Protein AF-A0A662UQ79-F1 (afdb_monomer)

Secondary structure (DSSP, 8-state):
--HHHHHHHHHHHHS-TT---HHHHHHHHHHH-----SS--PPPPTTSEEEEEEEEETTTEEEEEEEETTEEEEEEEE-PPPHHHHHHHHHHHHHHHHHHSPP-

Structure (mmCIF, N/CA/C/O backbone):
data_AF-A0A662UQ79-F1
#
_entry.id   AF-A0A662UQ79-F1
#
loop_
_atom_site.group_PDB
_atom_site.id
_atom_site.type_symbol
_atom_site.label_atom_id
_atom_site.label_alt_id
_atom_site.label_comp_id
_atom_site.label_asym_id
_atom_site.label_entity_id
_atom_site.label_seq_id
_atom_site.pdbx_PDB_ins_code
_atom_site.Cartn_x
_atom_site.Cartn_y
_atom_site.Cartn_z
_atom_site.occupancy
_atom_site.B_iso_or_equiv
_atom_site.auth_seq_id
_atom_site.auth_comp_id
_atom_site.auth_asym_id
_atom_site.auth_atom_id
_atom_site.pdbx_PDB_model_num
ATOM 1 N N . MET A 1 1 ? 14.992 -8.052 27.700 1.00 47.94 1 MET A N 1
ATOM 2 C CA . MET A 1 1 ? 13.889 -8.088 28.700 1.00 47.94 1 MET A CA 1
ATOM 3 C C . MET A 1 1 ? 14.116 -7.215 29.958 1.00 47.94 1 MET A C 1
ATOM 5 O O . MET A 1 1 ? 13.520 -7.499 30.988 1.00 47.94 1 MET A O 1
ATOM 9 N N . SER A 1 2 ? 14.912 -6.126 29.915 1.00 57.00 2 SER A N 1
ATOM 10 C CA . SER A 1 2 ? 15.350 -5.411 31.145 1.00 57.00 2 SER A CA 1
ATOM 11 C C . SER A 1 2 ? 15.039 -3.897 31.204 1.00 57.00 2 SER A C 1
ATOM 13 O O . SER A 1 2 ? 14.866 -3.367 32.300 1.00 57.00 2 SER A O 1
ATOM 15 N N . SER A 1 3 ? 14.875 -3.189 30.076 1.00 57.12 3 SER A N 1
ATOM 16 C CA . SER A 1 3 ? 14.609 -1.731 30.102 1.00 57.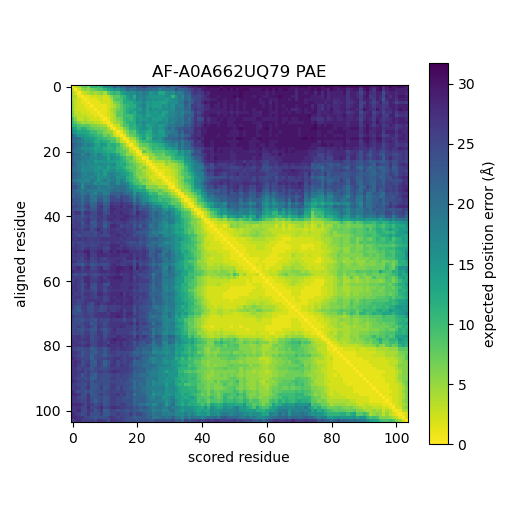12 3 SER A CA 1
ATOM 17 C C . SER A 1 3 ? 13.159 -1.359 30.417 1.00 57.12 3 SER A C 1
ATOM 19 O O . SER A 1 3 ? 12.921 -0.427 31.178 1.00 57.12 3 SER A O 1
ATOM 21 N N . LEU A 1 4 ? 12.185 -2.119 29.904 1.00 52.31 4 LEU A N 1
ATOM 22 C CA . LEU A 1 4 ? 10.759 -1.788 30.022 1.00 52.31 4 LEU A CA 1
ATOM 23 C C . LEU A 1 4 ? 10.264 -1.833 31.478 1.00 52.31 4 LEU A C 1
ATOM 25 O O . LEU A 1 4 ? 9.632 -0.897 31.957 1.00 52.31 4 LEU A O 1
ATOM 29 N N . LYS A 1 5 ? 10.640 -2.884 32.224 1.00 54.62 5 LYS A N 1
ATOM 30 C CA . LYS A 1 5 ? 10.309 -3.004 33.654 1.00 54.62 5 LYS A CA 1
ATOM 31 C C . LYS A 1 5 ? 10.949 -1.892 34.487 1.00 54.62 5 LYS A C 1
ATOM 33 O O . LYS A 1 5 ? 10.337 -1.444 35.447 1.00 54.62 5 LYS A O 1
ATOM 38 N N . LYS A 1 6 ? 12.156 -1.433 34.128 1.00 58.66 6 LYS A N 1
ATOM 39 C CA . LYS A 1 6 ? 12.847 -0.343 34.838 1.00 58.66 6 LYS A CA 1
ATOM 40 C C . LYS A 1 6 ? 12.184 1.011 34.601 1.00 58.66 6 LYS A C 1
ATOM 42 O O . LYS A 1 6 ? 12.068 1.765 35.562 1.00 58.66 6 LYS A O 1
ATOM 47 N N . LEU A 1 7 ? 11.735 1.277 33.373 1.00 57.59 7 LEU A N 1
ATOM 48 C CA . LEU A 1 7 ? 11.035 2.510 33.007 1.00 57.59 7 LEU A CA 1
ATOM 49 C C . LEU A 1 7 ? 9.655 2.574 33.678 1.00 57.59 7 LEU A C 1
ATOM 51 O O . LEU A 1 7 ? 9.351 3.528 34.385 1.00 57.59 7 LEU A O 1
ATOM 55 N N . ILE A 1 8 ? 8.871 1.496 33.571 1.00 53.38 8 ILE A N 1
ATOM 56 C CA . ILE A 1 8 ? 7.566 1.375 34.240 1.00 53.38 8 ILE A CA 1
ATOM 57 C C . ILE A 1 8 ? 7.733 1.503 35.762 1.00 53.38 8 ILE A C 1
ATOM 59 O O . ILE A 1 8 ? 6.992 2.237 36.413 1.00 53.38 8 ILE A O 1
ATOM 63 N N . ALA A 1 9 ? 8.762 0.871 36.339 1.00 56.38 9 ALA A N 1
ATOM 64 C CA . ALA A 1 9 ? 9.061 0.998 37.761 1.00 56.38 9 ALA A CA 1
ATOM 65 C C . ALA A 1 9 ? 9.595 2.383 38.158 1.00 56.38 9 ALA A C 1
ATOM 67 O O . ALA A 1 9 ? 9.458 2.746 39.320 1.00 56.38 9 ALA A O 1
ATOM 68 N N . SER A 1 10 ? 10.249 3.158 37.283 1.00 56.03 10 SER A N 1
ATOM 69 C CA . SER A 1 10 ? 10.670 4.527 37.632 1.00 56.03 10 SER A CA 1
ATOM 70 C C . SER A 1 10 ? 9.486 5.490 37.615 1.00 56.03 10 SER A C 1
ATOM 72 O O . SER A 1 10 ? 9.389 6.328 38.505 1.00 56.03 10 SER A O 1
ATOM 74 N N . ILE A 1 11 ? 8.558 5.315 36.672 1.00 55.28 11 ILE A N 1
ATOM 75 C CA . ILE A 1 11 ? 7.316 6.093 36.573 1.00 55.28 11 ILE A CA 1
ATOM 76 C C . ILE A 1 11 ? 6.410 5.801 37.780 1.00 55.28 11 ILE A C 1
ATOM 78 O O . ILE A 1 11 ? 5.938 6.723 38.442 1.00 55.28 11 ILE A O 1
ATOM 82 N N . LEU A 1 12 ? 6.247 4.522 38.138 1.00 52.44 12 LEU A N 1
ATOM 83 C CA . LEU A 1 12 ? 5.449 4.102 39.298 1.00 52.44 12 LEU A CA 1
ATOM 84 C C . LEU A 1 12 ? 6.101 4.423 40.653 1.00 52.44 12 LEU A C 1
ATOM 86 O O . LEU A 1 12 ? 5.397 4.494 41.654 1.00 52.44 12 LEU A O 1
ATOM 90 N N . ARG A 1 13 ? 7.426 4.623 40.714 1.00 52.75 13 ARG A N 1
ATOM 91 C CA . ARG A 1 13 ? 8.124 4.994 41.963 1.00 52.75 13 ARG A CA 1
ATOM 92 C C . ARG A 1 13 ? 7.977 6.468 42.337 1.00 52.75 13 ARG A C 1
ATOM 94 O O . ARG A 1 13 ? 8.180 6.793 43.500 1.00 52.75 13 ARG A O 1
ATOM 101 N N . TYR A 1 14 ? 7.635 7.339 41.387 1.00 50.75 14 TYR A N 1
ATOM 102 C CA . TYR A 1 14 ? 7.557 8.788 41.611 1.00 50.75 14 TYR A CA 1
ATOM 103 C C . TYR A 1 14 ? 6.134 9.340 41.743 1.00 50.75 14 TYR A C 1
ATOM 105 O O . TYR A 1 14 ? 5.980 10.504 42.110 1.00 50.75 14 TYR A O 1
ATOM 113 N N . ARG A 1 15 ? 5.091 8.537 41.495 1.00 50.88 15 ARG A N 1
ATOM 114 C CA . ARG A 1 15 ? 3.699 8.965 41.689 1.00 50.88 15 ARG A CA 1
ATOM 115 C C . ARG A 1 15 ? 2.979 8.071 42.698 1.00 50.88 15 ARG A C 1
ATOM 117 O O . ARG A 1 15 ? 2.899 6.865 42.471 1.00 50.88 15 ARG A O 1
ATOM 124 N N . PRO A 1 16 ? 2.430 8.632 43.791 1.00 43.28 16 PRO A N 1
ATOM 125 C CA . PRO A 1 1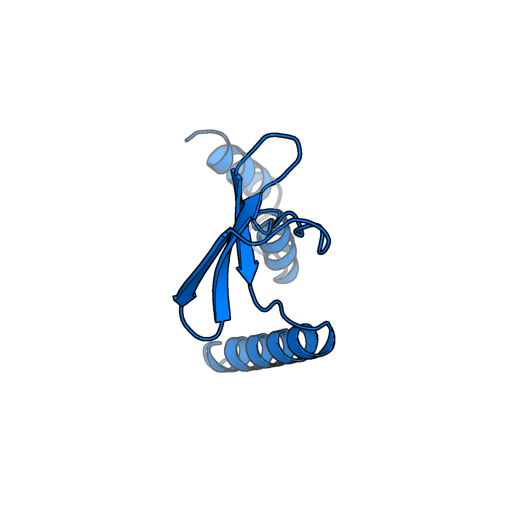6 ? 1.592 7.867 44.703 1.00 43.28 16 PRO A CA 1
ATOM 126 C C . PRO A 1 16 ? 0.383 7.305 43.942 1.00 43.28 16 PRO A C 1
ATOM 128 O O . PRO A 1 16 ? -0.248 8.008 43.142 1.00 43.28 16 PRO A O 1
ATOM 131 N N . TRP A 1 17 ? 0.083 6.023 44.181 1.00 40.84 17 TRP A N 1
ATOM 132 C CA . TRP A 1 17 ? -1.121 5.354 43.684 1.00 40.84 17 TRP A CA 1
ATOM 133 C C . TRP A 1 17 ? -2.346 6.214 44.024 1.00 40.84 17 TRP A C 1
ATOM 135 O O . TRP A 1 17 ? -2.606 6.484 45.193 1.00 40.84 17 TRP A O 1
ATOM 145 N N . GLY A 1 18 ? -3.042 6.697 42.989 1.00 50.22 18 GLY A N 1
ATOM 146 C CA . GLY A 1 18 ? -4.169 7.631 43.114 1.00 50.22 18 GLY A CA 1
ATOM 147 C C . GLY A 1 18 ? -4.067 8.921 42.285 1.00 50.22 18 GLY A C 1
ATOM 148 O O . GLY A 1 18 ? -5.003 9.708 42.300 1.00 50.22 18 GLY A O 1
ATOM 149 N N . THR A 1 19 ? -2.970 9.156 41.547 1.00 52.06 19 THR A N 1
ATOM 150 C CA . THR A 1 19 ? -2.761 10.397 40.755 1.00 52.06 19 THR A CA 1
ATOM 151 C C . THR A 1 19 ? -2.413 10.172 39.279 1.00 52.06 19 THR A C 1
ATOM 153 O O . THR A 1 19 ? -1.832 11.043 38.633 1.00 52.06 19 THR A O 1
ATOM 156 N N . ILE A 1 20 ? -2.743 9.009 38.716 1.00 52.34 20 ILE A N 1
ATOM 157 C CA . ILE A 1 20 ? -2.622 8.793 37.268 1.00 52.34 20 ILE A CA 1
ATOM 158 C C . ILE A 1 20 ? -3.902 9.343 36.642 1.00 52.34 20 ILE A C 1
ATOM 160 O O . ILE A 1 20 ? -4.974 8.773 36.842 1.00 52.34 20 ILE A O 1
ATOM 164 N N . LYS A 1 21 ? -3.811 10.482 35.948 1.00 55.84 21 LYS A N 1
ATOM 165 C CA . LYS A 1 21 ? -4.949 10.992 35.182 1.00 55.84 21 LYS A CA 1
ATOM 166 C C . LYS A 1 21 ? -5.079 10.134 33.916 1.00 55.84 21 LYS A C 1
ATOM 168 O O . LYS A 1 21 ? -4.050 9.750 33.363 1.00 55.84 21 LYS A O 1
ATOM 173 N N . PRO A 1 22 ? -6.299 9.847 33.431 1.00 51.41 22 PRO A N 1
ATOM 174 C CA . PRO A 1 22 ? -6.509 9.016 32.241 1.00 51.41 22 PRO A CA 1
ATOM 175 C C . PRO A 1 22 ? -5.662 9.447 31.028 1.00 51.41 22 PRO A C 1
ATOM 177 O O . PRO A 1 22 ? -5.090 8.599 30.350 1.00 51.41 22 PRO A O 1
ATOM 180 N N . GLY A 1 23 ? -5.470 10.760 30.841 1.00 56.41 23 GLY A N 1
ATOM 181 C CA . GLY A 1 23 ? -4.664 11.318 29.748 1.00 56.41 23 GLY A CA 1
ATOM 182 C C . GLY A 1 23 ? -3.161 11.009 29.809 1.00 56.41 23 GLY A C 1
ATOM 183 O O . GLY A 1 23 ? -2.507 10.994 28.773 1.00 56.41 23 GLY A O 1
ATOM 184 N N . ASP A 1 24 ? -2.599 10.684 30.983 1.00 58.72 24 ASP A N 1
ATOM 185 C CA . ASP A 1 24 ? -1.184 10.284 31.082 1.00 58.72 24 ASP A CA 1
ATOM 186 C C . ASP A 1 24 ? -0.954 8.903 30.438 1.00 58.72 24 ASP A C 1
ATOM 188 O O . ASP A 1 24 ? 0.132 8.609 29.932 1.00 58.72 24 ASP A O 1
ATOM 192 N N . LEU A 1 25 ? -1.977 8.040 30.460 1.00 57.12 25 LEU A N 1
ATOM 193 C CA . LEU A 1 25 ? -1.929 6.712 29.855 1.00 57.12 25 LEU A CA 1
ATOM 194 C C . LEU A 1 25 ? -2.030 6.812 28.330 1.00 57.12 25 LEU A C 1
ATOM 196 O O . LEU A 1 25 ? -1.270 6.146 27.639 1.00 57.12 25 LEU A O 1
ATOM 200 N N . GLU A 1 26 ? -2.899 7.683 27.816 1.00 58.47 26 GLU A N 1
ATOM 201 C CA . GLU A 1 26 ? -3.050 7.966 26.381 1.00 58.47 26 GLU A CA 1
ATOM 202 C C . GLU A 1 26 ? -1.783 8.594 25.787 1.00 58.47 26 GLU A C 1
ATOM 204 O O . GLU A 1 26 ? -1.314 8.160 24.734 1.00 58.47 26 GLU A O 1
ATOM 209 N N . GLU A 1 27 ? -1.155 9.545 26.490 1.00 59.94 27 GLU A N 1
ATOM 210 C CA . GLU A 1 27 ? 0.127 10.139 26.077 1.00 59.94 27 GLU A CA 1
ATOM 211 C C . GLU A 1 27 ? 1.265 9.102 26.103 1.00 59.94 27 GLU A C 1
ATOM 213 O O . GLU A 1 27 ? 2.178 9.113 25.276 1.00 59.94 27 GLU A O 1
ATOM 218 N N . THR A 1 28 ? 1.203 8.154 27.039 1.00 60.28 28 THR A N 1
ATOM 219 C CA . THR A 1 28 ? 2.182 7.067 27.134 1.00 60.28 28 THR A CA 1
ATOM 220 C C . THR A 1 28 ? 1.962 6.020 26.040 1.00 60.28 28 THR A C 1
ATOM 222 O O . THR A 1 28 ? 2.927 5.578 25.426 1.00 60.28 28 THR A O 1
ATOM 225 N N . ILE A 1 29 ? 0.714 5.649 25.744 1.00 58.25 29 ILE A N 1
ATOM 226 C CA . ILE A 1 29 ? 0.357 4.707 24.673 1.00 58.25 29 ILE A CA 1
ATOM 227 C C . ILE A 1 29 ? 0.720 5.289 23.302 1.00 58.25 29 ILE A C 1
ATOM 229 O O . ILE A 1 29 ? 1.339 4.591 22.505 1.00 58.25 29 ILE A O 1
ATOM 233 N N . SER A 1 30 ? 0.426 6.567 23.053 1.00 57.62 30 SER A N 1
ATOM 234 C CA . SER A 1 30 ? 0.789 7.260 21.805 1.00 57.62 30 SER A CA 1
ATOM 235 C C . SER A 1 30 ? 2.301 7.438 21.624 1.00 57.62 30 SER A C 1
ATOM 237 O O . SER A 1 30 ? 2.785 7.375 20.501 1.00 57.62 30 SER A O 1
ATOM 239 N N . LYS A 1 31 ? 3.077 7.586 22.709 1.00 56.91 31 LYS A N 1
ATOM 240 C CA . LYS A 1 31 ? 4.554 7.571 22.649 1.00 56.91 31 LYS A CA 1
ATOM 241 C C . LYS A 1 31 ? 5.160 6.171 22.500 1.00 56.91 31 LYS A C 1
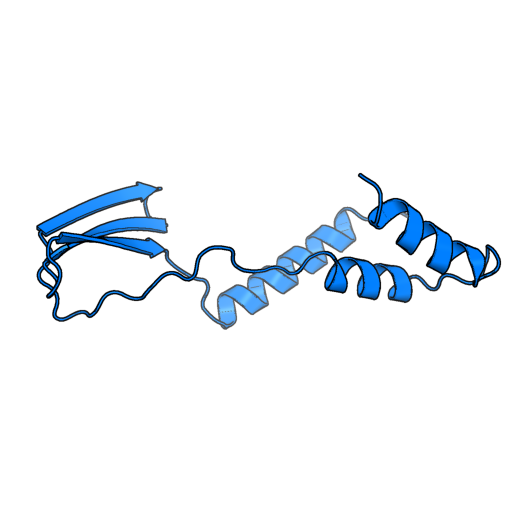ATOM 243 O O . LYS A 1 31 ? 6.288 6.058 22.032 1.00 56.91 31 LYS A O 1
ATOM 248 N N . ILE A 1 32 ? 4.472 5.117 22.948 1.00 56.69 32 ILE A N 1
ATOM 249 C CA . ILE A 1 32 ? 4.944 3.721 22.851 1.00 56.69 32 ILE A CA 1
ATOM 250 C C . ILE A 1 32 ? 4.614 3.124 21.484 1.00 56.69 32 ILE A C 1
ATOM 252 O O . ILE A 1 32 ? 5.409 2.364 20.934 1.00 56.69 32 ILE A O 1
ATOM 256 N N . ILE A 1 33 ? 3.443 3.455 20.949 1.00 47.75 33 ILE A N 1
ATOM 257 C CA . ILE A 1 33 ? 3.012 3.063 19.617 1.00 47.75 33 ILE A CA 1
ATOM 258 C C . ILE A 1 33 ? 3.384 4.217 18.692 1.00 47.75 33 ILE A C 1
ATOM 260 O O . ILE A 1 33 ? 2.537 5.005 18.280 1.00 47.75 33 ILE A O 1
ATOM 264 N N . GLU A 1 34 ? 4.667 4.316 18.343 1.00 46.25 34 GLU A N 1
ATOM 265 C CA . GLU A 1 34 ? 4.986 4.890 17.041 1.00 46.25 34 GLU A CA 1
ATOM 266 C C . GLU A 1 34 ? 4.216 4.035 16.033 1.00 46.25 34 GLU A C 1
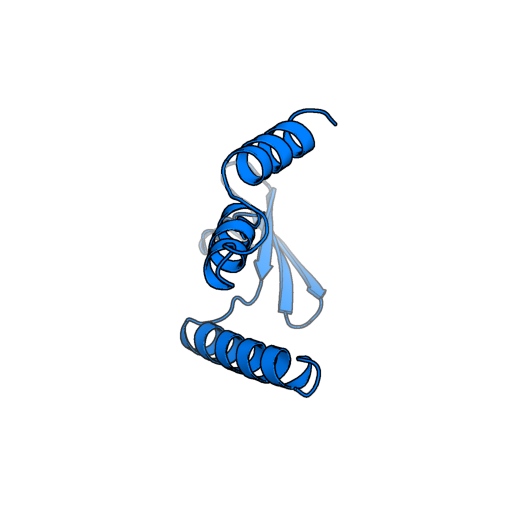ATOM 268 O O . GLU A 1 34 ? 4.602 2.898 15.742 1.00 46.25 34 GLU A O 1
ATOM 273 N N . VAL A 1 35 ? 3.109 4.562 15.506 1.00 47.03 35 VAL A N 1
ATOM 274 C CA . VAL A 1 35 ? 2.514 4.073 14.260 1.00 47.03 35 VAL A CA 1
ATOM 275 C C . VAL A 1 35 ? 3.494 4.461 13.151 1.00 47.03 35 VAL A C 1
ATOM 277 O O . VAL A 1 35 ? 3.219 5.281 12.282 1.00 47.03 35 VAL A O 1
ATOM 280 N N . SER A 1 36 ? 4.712 3.929 13.229 1.00 46.59 36 SER A N 1
ATOM 281 C CA . SER A 1 36 ? 5.625 3.909 12.111 1.00 46.59 36 SER A CA 1
ATOM 282 C C . SER A 1 36 ? 4.899 3.080 11.069 1.00 46.59 36 SER A C 1
ATOM 284 O O . SER A 1 36 ? 4.612 1.908 11.299 1.00 46.59 36 SER A O 1
ATOM 286 N N . ARG A 1 37 ? 4.505 3.701 9.953 1.00 43.72 37 ARG A N 1
ATOM 287 C CA . ARG A 1 37 ? 4.139 2.939 8.760 1.00 43.72 37 ARG A CA 1
ATOM 288 C C . ARG A 1 37 ? 5.425 2.179 8.413 1.00 43.72 37 ARG A C 1
ATOM 290 O O . ARG A 1 37 ? 6.381 2.820 7.982 1.00 43.72 37 ARG A O 1
ATOM 297 N N . PRO A 1 38 ? 5.528 0.868 8.703 1.00 41.38 38 PRO A N 1
ATOM 298 C CA . PRO A 1 38 ? 6.825 0.200 8.819 1.00 41.38 38 PRO A CA 1
ATOM 299 C C . PRO A 1 38 ? 7.488 -0.032 7.455 1.00 41.38 38 PRO A C 1
ATOM 301 O O . PRO A 1 38 ? 8.588 -0.571 7.376 1.00 41.38 38 PRO A O 1
ATOM 304 N N . VAL A 1 39 ? 6.826 0.383 6.377 1.00 50.12 39 VAL A N 1
ATOM 305 C CA . VAL A 1 39 ? 7.277 0.250 5.002 1.00 50.12 39 VAL A CA 1
ATOM 306 C C . VAL A 1 39 ? 7.089 1.609 4.334 1.00 50.12 39 VAL A C 1
ATOM 308 O O . VAL A 1 39 ? 5.961 2.040 4.101 1.00 50.12 39 VAL A O 1
ATOM 311 N N . SER A 1 40 ? 8.188 2.310 4.043 1.00 49.84 40 SER A N 1
ATOM 312 C CA . SER A 1 40 ? 8.133 3.422 3.098 1.00 49.84 40 SER A CA 1
ATOM 313 C C . SER A 1 40 ? 7.917 2.817 1.716 1.00 49.84 40 SER A C 1
ATOM 315 O O . SER A 1 40 ? 8.826 2.201 1.155 1.00 49.84 40 SER A O 1
ATOM 317 N N . ILE A 1 41 ? 6.702 2.938 1.192 1.00 62.28 41 ILE A N 1
ATOM 318 C CA . ILE A 1 41 ? 6.400 2.542 -0.179 1.00 62.28 41 ILE A CA 1
ATOM 319 C C . ILE A 1 41 ? 7.106 3.564 -1.071 1.00 62.28 41 ILE A C 1
ATOM 321 O O . ILE A 1 41 ? 6.696 4.720 -1.136 1.00 62.28 41 ILE A O 1
ATOM 325 N N . ILE A 1 42 ? 8.227 3.173 -1.677 1.00 71.44 42 ILE A N 1
ATOM 326 C CA . ILE A 1 42 ? 8.899 4.011 -2.670 1.00 71.44 42 ILE A CA 1
ATOM 327 C C . ILE A 1 42 ? 7.950 4.110 -3.861 1.00 71.44 42 ILE A C 1
ATOM 329 O O . ILE A 1 42 ? 7.587 3.091 -4.453 1.00 71.44 42 ILE A O 1
ATOM 333 N N . GLU A 1 43 ? 7.532 5.328 -4.196 1.00 81.25 43 GLU A N 1
ATOM 334 C CA . GLU A 1 43 ? 6.712 5.547 -5.381 1.00 81.25 43 GLU A CA 1
ATOM 335 C C . GLU A 1 43 ? 7.522 5.223 -6.638 1.00 81.25 43 GLU A C 1
ATOM 337 O O . GLU A 1 43 ? 8.680 5.621 -6.787 1.00 81.25 43 GLU A O 1
ATOM 342 N N . ARG A 1 44 ? 6.909 4.469 -7.551 1.00 88.25 44 ARG A N 1
ATOM 343 C CA . ARG A 1 44 ? 7.519 4.130 -8.833 1.00 88.25 44 ARG A CA 1
ATOM 344 C C . ARG A 1 44 ? 7.539 5.365 -9.726 1.00 88.25 44 ARG A C 1
ATOM 346 O O . ARG A 1 44 ? 6.496 5.984 -9.933 1.00 88.25 44 ARG A O 1
ATOM 353 N N . ASP A 1 45 ? 8.680 5.647 -10.352 1.00 89.25 45 ASP A N 1
ATOM 354 C CA . ASP A 1 45 ? 8.716 6.629 -11.432 1.00 89.25 45 ASP A CA 1
ATOM 355 C C . ASP A 1 45 ? 7.800 6.153 -12.582 1.00 89.25 45 ASP A C 1
ATOM 357 O O . ASP A 1 45 ? 7.973 5.040 -13.105 1.00 89.25 45 ASP A O 1
ATOM 361 N N . PRO A 1 46 ? 6.799 6.953 -12.993 1.00 89.38 46 PRO A N 1
ATOM 362 C CA . PRO A 1 46 ? 5.854 6.555 -14.027 1.00 89.38 46 PRO A CA 1
ATOM 363 C C . PRO A 1 46 ? 6.516 6.293 -15.387 1.00 89.38 46 PRO A C 1
ATOM 365 O O . PRO A 1 46 ? 5.929 5.563 -16.187 1.00 89.38 46 PRO A O 1
ATOM 368 N N . SER A 1 47 ? 7.716 6.829 -15.640 1.00 93.19 47 SER A N 1
ATOM 369 C CA . SER A 1 47 ? 8.490 6.617 -16.869 1.00 93.19 47 SER A CA 1
ATOM 370 C C . SER A 1 47 ? 9.094 5.215 -16.987 1.00 93.19 47 SER A C 1
ATOM 372 O O . SER A 1 47 ? 9.375 4.770 -18.103 1.00 93.19 47 SER A O 1
ATOM 374 N N . TYR A 1 48 ? 9.256 4.491 -15.873 1.00 95.00 48 TYR A N 1
ATOM 375 C CA . TYR A 1 48 ? 9.801 3.136 -15.891 1.00 95.00 48 TYR A CA 1
ATOM 376 C C . TYR A 1 48 ? 8.894 2.181 -16.663 1.00 95.00 48 TYR A C 1
ATOM 378 O O . TYR A 1 48 ? 7.670 2.153 -16.488 1.00 95.00 48 TYR A O 1
ATOM 386 N N . ARG A 1 49 ? 9.510 1.357 -17.516 1.00 95.50 49 ARG A N 1
ATOM 387 C CA . ARG A 1 49 ? 8.787 0.386 -18.336 1.00 95.50 49 ARG A CA 1
ATOM 388 C C . ARG A 1 49 ? 8.296 -0.758 -17.457 1.00 95.50 49 ARG A C 1
ATOM 390 O O . ARG A 1 49 ? 9.095 -1.514 -16.915 1.00 95.50 49 ARG A O 1
ATOM 397 N N . VAL A 1 50 ? 6.979 -0.933 -17.390 1.00 95.94 50 VAL A N 1
ATOM 398 C CA . VAL A 1 50 ? 6.364 -2.078 -16.709 1.00 95.94 50 VAL A CA 1
ATOM 399 C C . VAL A 1 50 ? 6.635 -3.355 -17.503 1.00 95.94 50 VAL A C 1
ATOM 401 O O . VAL A 1 50 ? 6.327 -3.437 -18.694 1.00 95.94 50 VAL A O 1
ATOM 404 N N . LEU A 1 51 ? 7.213 -4.343 -16.829 1.00 96.81 51 LEU A N 1
ATOM 405 C CA . LEU A 1 51 ? 7.452 -5.684 -17.351 1.00 96.81 51 LEU A CA 1
ATOM 406 C C . LEU A 1 51 ? 6.237 -6.575 -17.090 1.00 96.81 51 LE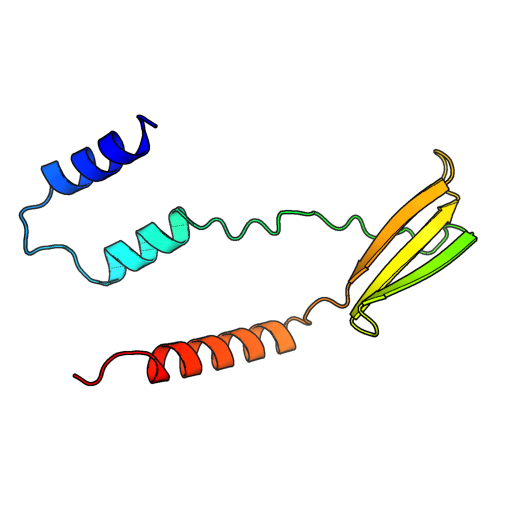U A C 1
ATOM 408 O O . LEU A 1 51 ? 5.728 -7.215 -18.005 1.00 96.81 51 LEU A O 1
ATOM 412 N N . GLU A 1 52 ? 5.744 -6.568 -15.852 1.00 95.56 52 GLU A N 1
ATOM 413 C CA . GLU A 1 52 ? 4.602 -7.371 -15.421 1.00 95.56 52 GLU A CA 1
ATOM 414 C C . GLU A 1 52 ? 3.914 -6.726 -14.212 1.00 95.56 52 GLU A C 1
ATOM 416 O O . GLU A 1 52 ? 4.494 -5.900 -13.505 1.00 95.56 52 GLU A O 1
ATOM 421 N N . ASN A 1 53 ? 2.653 -7.076 -13.977 1.00 94.38 53 ASN A N 1
ATOM 422 C CA . ASN A 1 53 ? 1.938 -6.699 -12.767 1.00 94.38 53 ASN A CA 1
ATOM 423 C C . ASN A 1 53 ? 0.930 -7.779 -12.380 1.00 94.38 53 ASN A C 1
ATOM 425 O O . ASN A 1 53 ? 0.329 -8.419 -13.243 1.00 94.38 53 ASN A O 1
ATOM 429 N N . TYR A 1 54 ? 0.730 -7.959 -11.079 1.00 94.38 54 TYR A N 1
ATOM 430 C CA . TYR A 1 54 ? -0.266 -8.883 -10.554 1.00 94.38 54 TYR A CA 1
ATOM 431 C C . TYR A 1 54 ? -0.853 -8.369 -9.242 1.00 94.38 54 TYR A C 1
ATOM 433 O O . TYR A 1 54 ? -0.204 -7.667 -8.466 1.00 94.38 54 TYR A O 1
ATOM 441 N N . TYR A 1 55 ? -2.110 -8.726 -8.987 1.00 92.88 55 TYR A N 1
ATOM 442 C CA . TYR A 1 55 ? -2.755 -8.432 -7.713 1.00 92.88 55 TYR A CA 1
ATOM 443 C C . TYR A 1 55 ? -2.298 -9.430 -6.655 1.00 92.88 55 TYR A C 1
ATOM 445 O O . TYR A 1 55 ? -2.402 -10.638 -6.858 1.00 92.88 55 TYR A O 1
ATOM 453 N N . VAL A 1 56 ? -1.861 -8.913 -5.508 1.00 91.75 56 VAL A N 1
ATOM 454 C CA . VAL A 1 56 ? -1.684 -9.715 -4.289 1.00 91.75 56 VAL A CA 1
ATOM 455 C C . VAL A 1 56 ? -3.024 -9.823 -3.575 1.00 91.75 56 VAL A C 1
ATOM 457 O O . VAL A 1 56 ? -3.444 -10.906 -3.176 1.00 91.75 56 VAL A O 1
ATOM 460 N N . TYR A 1 57 ? -3.735 -8.697 -3.481 1.00 87.75 57 TYR A N 1
ATOM 461 C CA . TYR A 1 57 ? -5.065 -8.639 -2.900 1.00 87.75 57 TYR A CA 1
ATOM 462 C C . TYR A 1 57 ? -5.939 -7.687 -3.706 1.00 87.75 57 TYR A C 1
ATOM 464 O O . TYR A 1 57 ? -5.816 -6.468 -3.625 1.00 87.75 57 TYR A O 1
ATOM 472 N N . LYS A 1 58 ? -6.814 -8.244 -4.541 1.00 84.56 58 LYS A N 1
ATOM 473 C CA . LYS A 1 58 ? -7.660 -7.448 -5.429 1.00 84.56 58 LYS A CA 1
ATOM 474 C C . LYS A 1 58 ? -8.817 -6.806 -4.645 1.00 84.56 58 LYS A C 1
ATOM 476 O O . LYS A 1 58 ? -9.461 -7.518 -3.877 1.00 84.56 58 LYS A O 1
ATOM 481 N N . PRO A 1 59 ? -9.161 -5.526 -4.888 1.00 85.88 59 PRO A N 1
ATOM 482 C CA . PRO A 1 59 ? -8.520 -4.548 -5.784 1.00 85.88 59 PRO A CA 1
ATOM 483 C C . PRO A 1 59 ? -7.443 -3.659 -5.127 1.00 85.88 59 PRO A C 1
ATOM 485 O O . PRO A 1 59 ? -6.980 -2.719 -5.764 1.00 85.88 59 PRO A O 1
ATOM 488 N N . PHE A 1 60 ? -7.069 -3.919 -3.876 1.00 84.62 60 PHE A N 1
ATOM 489 C CA . PHE A 1 60 ? -6.384 -2.953 -3.013 1.00 84.62 60 PHE A CA 1
ATOM 490 C C . PHE A 1 60 ? -4.854 -2.946 -3.120 1.00 84.62 60 PHE A C 1
ATOM 492 O O . PHE A 1 60 ? -4.248 -1.890 -2.966 1.00 84.62 60 PHE A O 1
ATOM 499 N N . VAL A 1 61 ? -4.235 -4.098 -3.389 1.00 88.44 61 VAL A N 1
ATOM 500 C CA . VAL A 1 61 ? -2.773 -4.253 -3.420 1.00 88.44 61 VAL A CA 1
ATOM 501 C C . VAL A 1 61 ? -2.350 -4.978 -4.687 1.00 88.44 61 VAL A C 1
ATOM 503 O O . VAL A 1 61 ? -2.785 -6.108 -4.955 1.00 88.44 61 VAL A O 1
ATOM 506 N N . LYS A 1 62 ? -1.451 -4.352 -5.444 1.00 91.25 62 LYS A N 1
ATOM 507 C CA . LYS A 1 62 ? -0.799 -4.962 -6.604 1.00 91.25 62 LYS A CA 1
ATOM 508 C C . LYS A 1 62 ? 0.710 -4.773 -6.538 1.00 91.25 62 LYS A C 1
ATOM 510 O O . LYS A 1 62 ? 1.210 -3.786 -6.010 1.00 91.25 62 LYS A O 1
ATOM 515 N N . VAL A 1 63 ? 1.423 -5.725 -7.115 1.00 93.12 63 VAL A N 1
ATOM 516 C CA . VAL A 1 63 ? 2.863 -5.635 -7.335 1.00 93.12 63 VAL A CA 1
ATOM 517 C C . VAL A 1 63 ? 3.090 -5.305 -8.800 1.00 93.12 63 VAL A C 1
ATOM 519 O O . VAL A 1 63 ? 2.485 -5.916 -9.683 1.00 93.12 63 VAL A O 1
ATOM 522 N N . VAL A 1 64 ? 3.955 -4.329 -9.048 1.00 94.00 64 VAL A N 1
ATOM 523 C CA . VAL A 1 64 ? 4.389 -3.908 -10.377 1.00 94.00 64 VAL A CA 1
ATOM 524 C C . VAL A 1 64 ? 5.879 -4.182 -10.494 1.00 94.00 64 VAL A C 1
ATOM 526 O O . VAL A 1 64 ? 6.670 -3.710 -9.683 1.00 94.00 64 VAL A O 1
ATOM 529 N N . ILE A 1 65 ? 6.262 -4.947 -11.508 1.00 95.25 65 ILE A N 1
ATOM 530 C CA . ILE A 1 65 ? 7.657 -5.207 -11.850 1.00 95.25 65 ILE A CA 1
ATOM 531 C C . ILE A 1 65 ? 8.012 -4.257 -12.986 1.00 95.25 65 ILE A C 1
ATOM 533 O O . ILE A 1 65 ? 7.364 -4.289 -14.036 1.00 95.25 65 ILE A O 1
ATOM 537 N N . ALA A 1 66 ? 9.010 -3.401 -12.787 1.00 96.38 66 ALA A N 1
ATOM 538 C CA . ALA A 1 66 ? 9.425 -2.422 -13.786 1.00 96.38 66 ALA A CA 1
ATOM 539 C C . ALA A 1 66 ? 10.940 -2.431 -13.993 1.00 96.38 66 ALA A C 1
ATOM 541 O O . ALA A 1 66 ? 11.701 -2.694 -13.065 1.00 96.38 66 ALA A O 1
ATOM 542 N N . GLU A 1 67 ? 11.360 -2.144 -15.221 1.00 96.31 67 GLU A N 1
ATOM 543 C CA . GLU A 1 67 ? 12.765 -1.948 -15.577 1.00 96.31 67 GLU A CA 1
ATOM 544 C C . GLU A 1 67 ? 13.213 -0.553 -15.122 1.00 96.31 67 GLU A C 1
ATOM 546 O O . GLU A 1 67 ? 12.632 0.447 -15.559 1.00 96.31 67 GLU A O 1
ATOM 551 N N . THR A 1 68 ? 14.224 -0.489 -14.254 1.00 93.94 68 THR A N 1
ATOM 552 C CA . THR A 1 68 ? 14.837 0.757 -13.770 1.00 93.94 68 THR A CA 1
ATOM 553 C C . THR A 1 68 ? 16.287 0.864 -14.247 1.00 93.94 68 THR A C 1
ATOM 555 O O . THR A 1 68 ? 16.805 -0.034 -14.910 1.00 93.94 68 THR A O 1
ATOM 558 N N . GLU A 1 69 ? 16.972 1.957 -13.907 1.00 93.81 69 GLU A N 1
ATOM 559 C CA . GLU A 1 69 ? 18.398 2.132 -14.225 1.00 93.81 69 GLU A CA 1
ATOM 560 C C . GLU A 1 69 ? 19.304 1.074 -13.565 1.00 93.81 69 GLU A C 1
ATOM 562 O O . GLU A 1 69 ? 20.387 0.781 -14.069 1.00 93.81 69 GLU A O 1
ATOM 567 N N . GLU A 1 70 ? 18.850 0.464 -12.466 1.00 92.81 70 GLU A N 1
ATOM 568 C CA . GLU A 1 70 ? 19.563 -0.591 -11.733 1.00 92.81 70 GLU A CA 1
ATOM 569 C C . GLU A 1 70 ? 19.111 -2.009 -12.140 1.00 92.81 70 GLU A C 1
ATOM 571 O O . GLU A 1 70 ? 19.574 -3.001 -11.571 1.00 92.81 70 GLU A O 1
ATOM 576 N N . GLY A 1 71 ? 18.214 -2.117 -13.127 1.00 93.12 71 GLY A N 1
ATOM 577 C CA . GLY A 1 71 ? 17.596 -3.361 -13.583 1.00 93.12 71 GLY A CA 1
ATOM 578 C C . GLY A 1 71 ? 16.151 -3.545 -13.091 1.00 93.12 71 GLY A C 1
ATOM 579 O O . GLY A 1 71 ? 15.516 -2.602 -12.618 1.00 93.12 71 GLY A O 1
ATOM 580 N N . PRO A 1 72 ? 15.583 -4.760 -13.201 1.00 94.06 72 PRO A N 1
ATOM 581 C CA . PRO A 1 72 ? 14.208 -5.024 -12.786 1.00 94.06 72 PRO A CA 1
ATOM 582 C C . PRO A 1 72 ? 13.998 -4.858 -11.274 1.00 94.06 72 PRO A C 1
ATOM 584 O O . PRO A 1 72 ? 14.659 -5.519 -10.470 1.00 94.06 72 PRO A O 1
ATOM 587 N N . GLN A 1 73 ? 13.023 -4.035 -10.881 1.00 94.31 73 GLN A N 1
ATOM 588 C CA . GLN A 1 73 ? 12.640 -3.810 -9.483 1.00 94.31 73 GLN A CA 1
ATOM 589 C C . GLN A 1 73 ? 11.144 -4.046 -9.248 1.00 94.31 73 GLN A C 1
ATOM 591 O O . GLN A 1 73 ? 10.313 -3.906 -10.150 1.00 94.31 73 GLN A O 1
ATOM 596 N N . TYR A 1 74 ? 10.812 -4.411 -8.008 1.00 92.31 74 TYR A N 1
ATOM 597 C CA . TYR A 1 74 ? 9.447 -4.660 -7.550 1.00 92.31 74 TYR A CA 1
ATOM 598 C C . TYR A 1 74 ? 8.924 -3.445 -6.789 1.00 92.31 74 TYR A C 1
ATOM 600 O O . TYR A 1 74 ? 9.507 -3.034 -5.789 1.00 92.31 74 TYR A O 1
ATOM 608 N N . PHE A 1 75 ? 7.786 -2.925 -7.230 1.00 92.00 75 PHE A N 1
ATOM 609 C CA . PHE A 1 75 ? 7.069 -1.830 -6.595 1.00 92.00 75 PHE A CA 1
ATOM 610 C C . PHE A 1 75 ? 5.747 -2.352 -6.046 1.00 92.00 75 PHE A C 1
ATOM 612 O O . PHE A 1 75 ? 4.986 -3.015 -6.757 1.00 92.00 75 PHE A O 1
ATOM 619 N N . VAL A 1 76 ? 5.473 -2.065 -4.777 1.00 90.62 76 VAL A N 1
ATOM 620 C CA . VAL A 1 76 ? 4.173 -2.353 -4.167 1.00 90.62 76 VAL A CA 1
ATOM 621 C C . VAL A 1 76 ? 3.302 -1.123 -4.369 1.00 90.62 76 VAL A C 1
ATOM 623 O O . VAL A 1 76 ? 3.614 -0.054 -3.862 1.00 90.62 76 VAL A O 1
ATOM 626 N N . GLU A 1 77 ? 2.224 -1.264 -5.131 1.00 88.06 77 GLU A N 1
ATOM 627 C CA . GLU A 1 77 ? 1.228 -0.209 -5.292 1.00 88.06 77 GLU A CA 1
ATOM 628 C C . GLU A 1 77 ? 0.009 -0.569 -4.431 1.00 88.06 77 GLU A C 1
ATOM 630 O O . GLU A 1 77 ? -0.752 -1.494 -4.742 1.00 88.06 77 GLU A O 1
ATOM 635 N N . GLU A 1 78 ? -0.151 0.166 -3.331 1.00 85.00 78 GLU A N 1
ATOM 636 C CA . GLU A 1 78 ? -1.306 0.089 -2.438 1.00 85.00 78 GLU A CA 1
ATOM 637 C C . GLU A 1 78 ? -2.215 1.292 -2.678 1.00 85.00 78 GLU A C 1
ATOM 639 O O . GLU A 1 78 ? -1.750 2.427 -2.805 1.00 85.00 78 GLU A O 1
ATOM 644 N N . TYR A 1 79 ? -3.526 1.059 -2.711 1.00 77.81 79 TYR A N 1
ATOM 645 C CA . TYR A 1 79 ? -4.479 2.159 -2.621 1.00 77.81 79 TYR A CA 1
ATOM 646 C C . TYR A 1 79 ? -4.466 2.715 -1.197 1.00 77.81 79 TYR A C 1
ATOM 648 O O . TYR A 1 79 ? -5.100 2.168 -0.295 1.00 77.81 79 TYR A O 1
ATOM 656 N N . GLY A 1 80 ? -3.713 3.796 -1.004 1.00 76.62 80 GLY A N 1
ATOM 657 C CA . GLY A 1 80 ? -3.723 4.561 0.234 1.00 76.62 80 GLY A CA 1
ATOM 658 C C . GLY A 1 80 ? -5.061 5.266 0.468 1.00 76.62 80 GLY A C 1
ATOM 659 O O . GLY A 1 80 ? -5.850 5.479 -0.454 1.00 76.62 80 GLY A O 1
ATOM 660 N N . LEU A 1 81 ? -5.295 5.6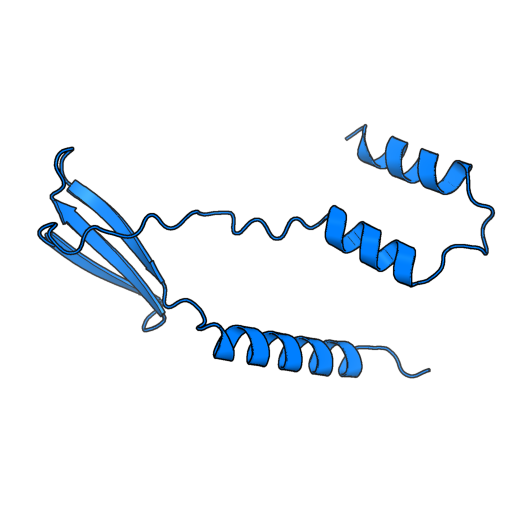54 1.719 1.00 81.19 81 LEU A N 1
ATOM 661 C CA . LEU A 1 81 ? -6.408 6.524 2.083 1.00 81.19 81 LEU A CA 1
ATOM 662 C C . LEU A 1 81 ? -6.126 7.937 1.572 1.00 81.19 81 LEU A C 1
ATOM 664 O O . LEU A 1 81 ? -5.025 8.461 1.757 1.00 81.19 81 LEU A O 1
ATOM 668 N N . THR A 1 82 ? -7.120 8.574 0.955 1.00 86.06 82 THR A N 1
ATOM 669 C CA . THR A 1 82 ? -7.053 10.024 0.755 1.00 86.06 82 THR A CA 1
ATOM 670 C C . THR A 1 82 ? -7.131 10.729 2.117 1.00 86.06 82 THR A C 1
ATOM 672 O O . THR A 1 82 ? -7.623 10.136 3.081 1.00 86.06 82 THR A O 1
ATOM 675 N N . PRO A 1 83 ? -6.729 12.009 2.230 1.00 86.75 83 PRO A N 1
ATOM 676 C CA . PRO A 1 83 ? -6.887 12.753 3.484 1.00 86.75 83 PRO A CA 1
ATOM 677 C C . PRO A 1 83 ? -8.331 12.745 4.020 1.00 86.75 83 PRO A C 1
ATOM 679 O O . PRO A 1 83 ? -8.554 12.700 5.226 1.00 86.75 83 PRO A O 1
ATOM 682 N N . SER A 1 84 ? -9.318 12.729 3.118 1.00 89.12 84 SER A N 1
ATOM 683 C CA . SER A 1 84 ? -10.739 12.618 3.469 1.00 89.12 84 SER A CA 1
ATOM 684 C C . SER A 1 84 ? -11.113 11.227 3.993 1.00 89.12 84 SER A C 1
ATOM 686 O O . SER A 1 84 ? -11.928 11.107 4.913 1.00 89.12 84 SER A O 1
ATOM 688 N N . ASP A 1 85 ? -10.547 10.167 3.412 1.00 86.06 85 ASP A N 1
ATOM 689 C CA . ASP A 1 85 ? -10.786 8.797 3.875 1.00 86.06 85 ASP A CA 1
ATOM 690 C C . ASP A 1 85 ? -10.131 8.563 5.239 1.00 86.06 85 ASP A C 1
ATOM 692 O O . ASP A 1 85 ? -10.706 7.887 6.085 1.00 86.06 85 ASP A O 1
ATOM 696 N N . GLU A 1 86 ? -8.962 9.162 5.480 1.00 88.25 86 GLU A N 1
ATOM 697 C CA . GLU A 1 86 ? -8.269 9.102 6.768 1.00 88.25 86 GLU A CA 1
ATOM 698 C C . GLU A 1 86 ? -9.077 9.804 7.871 1.00 88.25 86 GLU A C 1
ATOM 700 O O . GLU A 1 86 ? -9.268 9.241 8.948 1.00 88.25 86 GLU A O 1
ATOM 705 N N . GLU A 1 87 ? -9.652 10.980 7.591 1.00 92.31 87 GLU A N 1
ATOM 706 C CA . GLU A 1 87 ? -10.573 11.648 8.522 1.00 92.31 87 GLU A CA 1
ATOM 707 C C . GLU A 1 87 ? -11.805 10.779 8.824 1.00 92.31 87 GLU A C 1
ATOM 709 O O . GLU A 1 87 ? -12.236 10.657 9.974 1.00 92.31 87 GLU A O 1
ATOM 714 N N . THR A 1 88 ? -12.363 10.145 7.793 1.00 92.81 88 THR A N 1
ATOM 715 C CA . THR A 1 88 ? -13.525 9.259 7.933 1.00 92.81 88 THR A CA 1
ATOM 716 C C . THR A 1 88 ? -13.183 8.021 8.758 1.00 92.81 88 THR A C 1
ATOM 718 O O . THR A 1 88 ? -13.943 7.654 9.655 1.00 92.81 88 THR A O 1
ATOM 721 N N . LEU A 1 89 ? -12.025 7.403 8.506 1.00 89.19 89 LEU A N 1
ATOM 722 C CA . LEU A 1 89 ? -11.531 6.263 9.270 1.00 89.19 89 LEU A CA 1
ATOM 723 C C . LEU A 1 89 ? -11.382 6.622 10.749 1.00 89.19 89 LEU A C 1
ATOM 725 O O . LEU A 1 89 ? -11.853 5.870 11.598 1.00 89.19 89 LEU A O 1
ATOM 729 N N . ASN A 1 90 ? -10.789 7.776 11.058 1.00 88.00 90 ASN A N 1
ATOM 730 C CA . ASN A 1 90 ? -10.603 8.220 12.439 1.00 88.00 90 ASN A CA 1
ATOM 731 C C . ASN A 1 90 ? -11.943 8.363 13.174 1.00 88.00 90 ASN A C 1
ATOM 733 O O . ASN A 1 90 ? -12.086 7.843 14.277 1.00 88.00 90 ASN A O 1
ATOM 737 N N . LYS 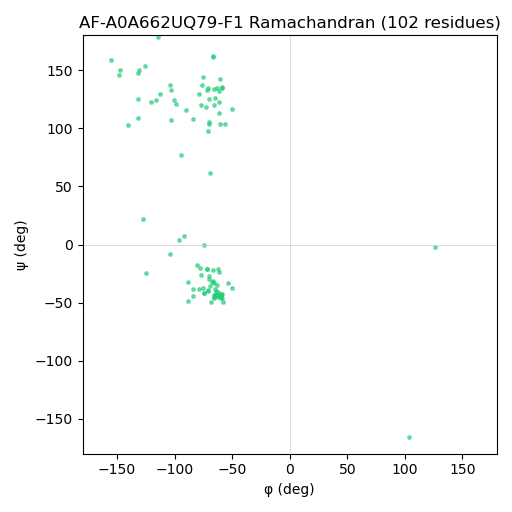A 1 91 ? -12.959 8.955 12.534 1.00 93.62 91 LYS A N 1
ATOM 738 C CA . LYS A 1 91 ? -14.312 9.057 13.113 1.00 93.62 91 LYS A CA 1
ATOM 739 C C . LYS A 1 91 ? -14.951 7.692 13.358 1.00 93.62 91 LYS A C 1
ATOM 741 O O . LYS A 1 91 ? -15.588 7.484 14.385 1.00 93.62 91 LYS A O 1
ATOM 746 N N . ILE A 1 92 ? -14.788 6.749 12.428 1.00 92.88 92 ILE A N 1
ATOM 747 C CA . ILE A 1 92 ? -15.289 5.378 12.605 1.00 92.88 92 ILE A CA 1
ATOM 748 C C . ILE A 1 92 ? -14.600 4.721 13.804 1.00 92.88 92 ILE A C 1
ATOM 750 O O . ILE A 1 92 ? -15.269 4.109 14.632 1.00 92.88 92 ILE A O 1
ATOM 754 N N . VAL A 1 93 ? -13.279 4.863 13.914 1.00 88.62 93 VAL A N 1
ATOM 755 C CA . VAL A 1 93 ? -12.504 4.322 15.036 1.00 88.62 93 VAL A CA 1
ATOM 756 C C . VAL A 1 93 ? -12.968 4.922 16.364 1.00 88.62 93 VAL A C 1
ATOM 758 O O . VAL A 1 93 ? -13.178 4.167 17.307 1.00 88.62 93 VAL A O 1
ATOM 761 N N . GLU A 1 94 ? -13.190 6.236 16.438 1.00 89.75 94 GLU A N 1
ATOM 762 C CA . GLU A 1 94 ? -13.716 6.906 17.637 1.00 89.75 94 GLU A CA 1
ATOM 763 C C . GLU A 1 94 ? -15.071 6.333 18.071 1.00 89.75 94 GLU A C 1
ATOM 765 O O . GLU A 1 94 ? -15.225 5.935 19.225 1.00 89.75 94 GLU A O 1
ATOM 770 N N . ILE A 1 95 ? -16.020 6.206 17.136 1.00 92.88 95 ILE A N 1
ATOM 771 C CA . ILE A 1 95 ? -17.347 5.630 17.407 1.00 92.88 95 ILE A CA 1
ATOM 772 C C . ILE A 1 95 ? -17.219 4.192 17.921 1.00 92.88 95 ILE A C 1
ATOM 774 O O . ILE A 1 95 ? -17.846 3.821 18.909 1.00 92.88 95 ILE A O 1
ATOM 778 N N . LEU A 1 96 ? -16.393 3.371 17.269 1.00 88.81 96 LEU A N 1
ATOM 779 C CA . LEU A 1 96 ? -16.202 1.976 17.669 1.00 88.81 96 LEU A CA 1
ATOM 780 C C . LEU A 1 96 ? -15.553 1.857 19.050 1.00 88.81 96 LEU A C 1
ATOM 782 O O . LEU A 1 96 ? -15.920 0.977 19.824 1.00 88.81 96 LEU A O 1
ATOM 786 N N . ILE A 1 97 ? -14.598 2.732 19.369 1.00 86.88 97 ILE A N 1
ATOM 787 C CA . ILE A 1 97 ? -13.986 2.783 20.697 1.00 86.88 97 ILE A CA 1
ATOM 788 C C . ILE A 1 97 ? -15.043 3.120 21.750 1.00 86.88 97 ILE A C 1
ATOM 790 O O . ILE A 1 97 ? -15.052 2.486 22.804 1.00 86.88 97 ILE A O 1
ATOM 794 N N . ASP A 1 98 ? -15.929 4.076 21.475 1.00 85.19 98 ASP A N 1
ATOM 795 C CA . ASP A 1 98 ? -17.005 4.443 22.395 1.00 85.19 98 ASP A CA 1
ATOM 796 C C . ASP A 1 98 ? -18.004 3.301 22.623 1.00 85.19 98 ASP A C 1
ATOM 798 O O . ASP A 1 98 ? -18.370 3.048 23.767 1.00 85.19 98 ASP A O 1
ATOM 802 N N . GLU A 1 99 ? -18.365 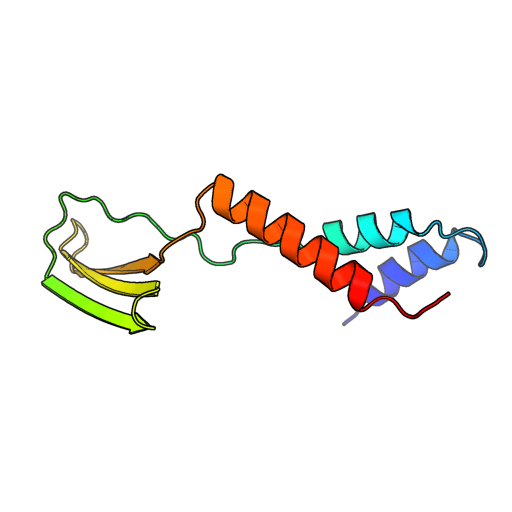2.545 21.585 1.00 85.00 99 GLU A N 1
ATOM 803 C CA . GLU A 1 99 ? -19.256 1.377 21.703 1.00 85.00 99 GLU A CA 1
ATOM 804 C C . GLU A 1 99 ? -18.630 0.206 22.482 1.00 85.00 99 GLU A C 1
ATOM 806 O O . GLU A 1 99 ? -19.326 -0.548 23.162 1.00 85.00 99 GLU A O 1
ATOM 811 N N . ILE A 1 100 ? -17.309 0.025 22.394 1.00 88.94 100 ILE A N 1
ATOM 812 C CA . ILE A 1 100 ? -16.599 -1.059 23.094 1.00 88.94 100 ILE A CA 1
ATOM 813 C C . ILE A 1 100 ? -16.339 -0.702 24.568 1.00 88.94 100 ILE A C 1
ATOM 815 O O . ILE A 1 100 ? -16.053 -1.591 25.380 1.00 88.94 100 ILE A O 1
ATOM 819 N N . LYS A 1 101 ? -16.431 0.580 24.952 1.00 81.62 101 LYS A N 1
ATOM 820 C CA . LYS A 1 101 ? -16.247 0.983 26.351 1.00 81.62 101 LYS A CA 1
ATOM 821 C C . LYS A 1 101 ? -17.322 0.323 27.225 1.00 81.62 101 LYS A C 1
ATOM 823 O O . LYS A 1 101 ? -18.505 0.370 26.896 1.00 81.62 101 LYS A O 1
ATOM 828 N N . PRO A 1 102 ? -16.937 -0.295 28.357 1.00 75.12 102 PRO A N 1
ATOM 829 C CA . PRO A 1 102 ? -17.908 -0.887 29.261 1.00 75.12 102 PRO A CA 1
ATOM 830 C C . PRO A 1 102 ? -18.876 0.189 29.778 1.00 75.12 102 PRO A C 1
ATOM 832 O O . PRO A 1 102 ? -18.442 1.318 30.039 1.00 75.12 102 PRO A O 1
ATOM 835 N N . PRO A 1 103 ? -20.169 -0.145 29.947 1.00 75.00 103 PRO A N 1
ATOM 836 C CA . PRO A 1 103 ? -21.133 0.787 30.507 1.00 75.00 103 PRO A CA 1
ATOM 837 C C . PRO A 1 103 ? -20.680 1.206 31.909 1.00 75.00 103 PRO A C 1
ATOM 839 O O . PRO A 1 103 ? -20.220 0.377 32.698 1.00 75.00 103 PRO A O 1
ATOM 842 N N . SER A 1 104 ? -20.767 2.509 32.172 1.00 62.38 104 SER A N 1
ATOM 843 C CA . SER A 1 104 ? -20.500 3.107 33.486 1.00 62.38 104 SER A CA 1
ATOM 844 C C . SER A 1 104 ? -21.621 2.819 34.476 1.00 62.38 104 SER A C 1
ATOM 846 O O . SER A 1 104 ? -22.793 2.790 34.036 1.00 62.38 104 SER A O 1
#

Solvent-accessible surface area (backbone atoms only — not comparable to full-atom values): 6573 Å² total; per-residue (Å²): 142,66,64,66,65,52,52,55,49,52,59,58,69,75,47,70,93,88,70,82,54,75,67,61,55,53,57,47,49,56,67,69,50,68,82,62,72,90,64,85,70,64,79,73,65,83,84,46,51,73,77,50,71,48,68,80,41,83,94,51,30,30,42,37,33,26,45,49,99,92,42,81,43,81,35,68,50,62,74,71,72,49,76,69,49,47,55,50,49,51,52,52,51,53,54,52,52,60,71,68,48,76,86,129

Sequence (104 aa):
MSSLKKLIASILRYRPWGTIKPGDLEETISKIIEVSRPVSIIERDPSYRVLENYYVYKPFVKVVIAETEEGPQYFVEEYGLTPSDEETLNKIVEILIDEIKPPS

pLDDT: mean 74.69, std 18.51, range [40.84, 96.81]

Radius of gyration: 22.13 Å; Cα contacts (8 Å, |Δi|>4): 70; chains: 1; bounding box: 41×22×63 Å

Nearest PDB structures (foldseek):
  2oap-assembly1_2  TM=6.474E-01  e=2.069E-02  Archaeoglobus fulgidus DSM 4304
  2oap-assembly1_1  TM=6.414E-01  e=3.006E-02  Archaeoglobus fulgidus DSM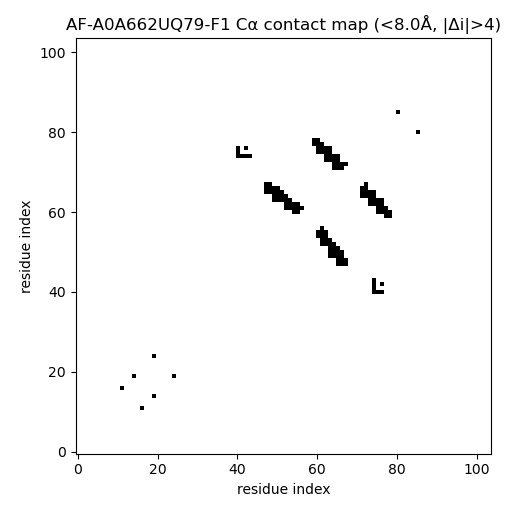 4304
  6saw-assembly2_B  TM=2.678E-01  e=1.345E+00  Idiomarina sp. A28L
  2kc9-assembly1_A  TM=2.291E-01  e=1.621E+00  Escherichia coli K-12

Foldseek 3Di:
DPPVVVVVVVVPVPDPPPPDDPVNVVVVVCVVPPVPVVDDQPDDDPPFAWPDKDAPDPPFWIWTWTQDPVGTDIGIDGDDQDPVRVVVVVVVVVVVVVVPDDDD

Mean predicted aligned error: 15.47 Å